Protein AF-A0A8S3AFX2-F1 (afdb_monomer_lite)

Sequence (57 aa):
CIRRSIKHEGLFRKSGGSQRVKELMARIEDGPLTPSLSPSNTVFDVCSLFKEFLRRL

Foldseek 3Di:
DVVVVVPDPCQLNDADDPVVLVVVLVCCVVHPVDDDDDPPDDSRSVSNNVVVVVVVD

InterPro domains:
  IPR000198 Rho GTPase-activating protein domain [PF00620] (4-57)
  IPR000198 Rho GTPase-activating protein domain [PS50238] (1-57)
  IPR008936 Rho GTPase activation protein [G3DSA:1.10.555.10] (1-57)
  IPR008936 Rho GTPase activation protein [SSF48350] (4-57)
  IPR042869 Rho GTPase-activating protein 11 [PTHR15670] (3-57)

Organism: NCBI:txid392030

Radius of gyration: 11.21 Å; chains: 1; bounding box: 26×20×30 Å

Secondary structure (DSSP, 8-state):
-HHHHTTSTTTTTS---HHHHHHHHHHHHSS-SSPPPPTT--HHHHHHHHHHHHTT-

pLDDT: mean 81.68, std 9.33, range [52.62, 90.88]

Structure (mmCIF, N/CA/C/O backbone):
data_AF-A0A8S3AFX2-F1
#
_entry.id   AF-A0A8S3AFX2-F1
#
loop_
_atom_site.group_PDB
_atom_site.id
_atom_site.type_symbol
_atom_site.label_atom_id
_atom_site.label_alt_id
_atom_site.label_comp_id
_atom_site.label_asym_id
_atom_site.label_entity_id
_atom_site.label_seq_id
_atom_site.pdbx_PDB_ins_code
_atom_site.Cartn_x
_atom_site.Cartn_y
_atom_site.Cartn_z
_atom_site.occupancy
_atom_site.B_iso_or_equiv
_atom_site.auth_seq_id
_atom_site.auth_comp_id
_atom_site.auth_asym_id
_atom_site.auth_atom_id
_atom_site.pdbx_PDB_model_num
ATOM 1 N N . CYS A 1 1 ? 14.977 6.047 -1.739 1.00 57.34 1 CYS A N 1
ATOM 2 C CA . CYS A 1 1 ? 14.125 5.013 -2.372 1.00 57.34 1 CYS A CA 1
ATOM 3 C C . CYS A 1 1 ? 13.354 5.549 -3.599 1.00 57.34 1 CYS A C 1
ATOM 5 O O . CYS A 1 1 ? 13.524 5.010 -4.688 1.00 57.34 1 CYS A O 1
ATOM 7 N N . ILE A 1 2 ? 12.621 6.670 -3.485 1.00 52.62 2 ILE A N 1
ATOM 8 C CA . ILE A 1 2 ? 11.806 7.262 -4.579 1.00 52.62 2 ILE A CA 1
ATOM 9 C C . ILE A 1 2 ? 12.625 7.607 -5.838 1.00 52.62 2 ILE A C 1
ATOM 11 O O . ILE A 1 2 ? 12.221 7.279 -6.948 1.00 52.62 2 ILE A O 1
ATOM 15 N N . ARG A 1 3 ? 13.834 8.166 -5.680 1.00 54.91 3 ARG A N 1
ATOM 16 C CA . ARG A 1 3 ? 14.708 8.558 -6.807 1.00 54.91 3 ARG A CA 1
ATOM 17 C C . ARG A 1 3 ? 15.103 7.395 -7.740 1.00 54.91 3 ARG A C 1
ATOM 19 O O . ARG A 1 3 ? 15.394 7.635 -8.904 1.00 54.91 3 ARG A O 1
ATOM 26 N N . ARG A 1 4 ? 15.095 6.143 -7.252 1.00 57.62 4 ARG A N 1
ATOM 27 C CA . ARG A 1 4 ? 15.312 4.930 -8.074 1.00 57.62 4 ARG A CA 1
ATOM 28 C C . ARG A 1 4 ? 14.008 4.366 -8.654 1.00 57.62 4 ARG A C 1
ATOM 30 O O . ARG A 1 4 ? 14.047 3.630 -9.628 1.00 57.62 4 ARG A O 1
ATOM 37 N N . SER A 1 5 ? 12.870 4.738 -8.072 1.00 64.62 5 SER A N 1
ATOM 38 C CA . SER A 1 5 ? 11.559 4.159 -8.363 1.00 64.62 5 SER A CA 1
ATOM 39 C C . SER A 1 5 ? 10.828 4.830 -9.532 1.00 64.62 5 SER A C 1
ATOM 41 O O . SER A 1 5 ? 10.041 4.180 -10.205 1.00 64.62 5 SER A O 1
ATOM 43 N N . ILE A 1 6 ? 11.123 6.105 -9.820 1.00 69.44 6 ILE A N 1
ATOM 44 C CA . ILE A 1 6 ? 10.475 6.903 -10.886 1.00 69.44 6 ILE A CA 1
ATOM 45 C C . ILE A 1 6 ? 10.633 6.272 -12.285 1.00 69.44 6 ILE A C 1
ATOM 47 O O . ILE A 1 6 ? 9.825 6.526 -13.170 1.00 69.44 6 ILE A O 1
ATOM 51 N N . LYS A 1 7 ? 11.641 5.411 -12.482 1.00 77.81 7 LYS A N 1
ATOM 52 C CA . LYS A 1 7 ? 11.893 4.716 -13.755 1.00 77.81 7 LYS A CA 1
ATOM 53 C C . LYS A 1 7 ? 11.046 3.453 -13.966 1.00 77.81 7 LYS A C 1
ATOM 55 O O . LYS A 1 7 ? 11.129 2.863 -15.036 1.00 77.81 7 LYS A O 1
ATOM 60 N N . HIS A 1 8 ? 10.271 2.999 -12.975 1.00 77.00 8 HIS A N 1
ATOM 61 C CA . HIS A 1 8 ? 9.451 1.797 -13.143 1.00 77.00 8 HIS A CA 1
ATOM 62 C C . HIS A 1 8 ? 8.245 2.070 -14.046 1.00 77.00 8 HIS A C 1
ATOM 64 O O . HIS A 1 8 ? 7.361 2.860 -13.710 1.00 77.00 8 HIS A O 1
ATOM 70 N N . GLU A 1 9 ? 8.170 1.351 -15.165 1.00 83.25 9 GLU A N 1
ATOM 71 C CA . GLU A 1 9 ? 7.029 1.428 -16.073 1.00 83.25 9 GLU A CA 1
ATOM 72 C C . GLU A 1 9 ? 5.715 1.019 -15.398 1.00 83.25 9 GLU A C 1
ATOM 74 O O . GLU A 1 9 ? 5.573 -0.069 -14.818 1.00 83.25 9 GLU A O 1
ATOM 79 N N . GLY A 1 10 ? 4.711 1.883 -15.550 1.00 83.31 10 GLY A N 1
ATOM 80 C CA . GLY A 1 10 ? 3.385 1.687 -14.975 1.00 83.31 10 GLY A CA 1
ATOM 81 C C . GLY A 1 10 ? 3.274 2.110 -13.512 1.00 83.31 10 GLY A C 1
ATOM 82 O O . GLY A 1 10 ? 2.354 1.650 -12.837 1.00 83.31 10 GLY A O 1
ATOM 83 N N . LEU A 1 11 ? 4.169 2.972 -13.013 1.00 84.31 11 LEU A N 1
ATOM 84 C CA . LEU A 1 11 ? 4.002 3.638 -11.719 1.00 84.31 11 LEU A CA 1
ATOM 85 C C . LEU A 1 11 ? 2.603 4.269 -11.617 1.00 84.31 11 LEU A C 1
ATOM 87 O O . LEU A 1 11 ? 2.115 4.844 -12.587 1.00 84.31 11 LEU A O 1
ATOM 91 N N . PHE A 1 12 ? 1.941 4.130 -10.468 1.00 81.88 12 PHE A N 1
ATOM 92 C CA . PHE A 1 12 ? 0.551 4.556 -10.217 1.00 81.88 12 PHE A CA 1
ATOM 93 C C . PHE A 1 12 ? -0.549 3.930 -11.103 1.00 81.88 12 PHE A C 1
ATOM 95 O O . PHE A 1 12 ? -1.702 3.903 -10.669 1.00 81.88 12 PHE A O 1
ATOM 102 N 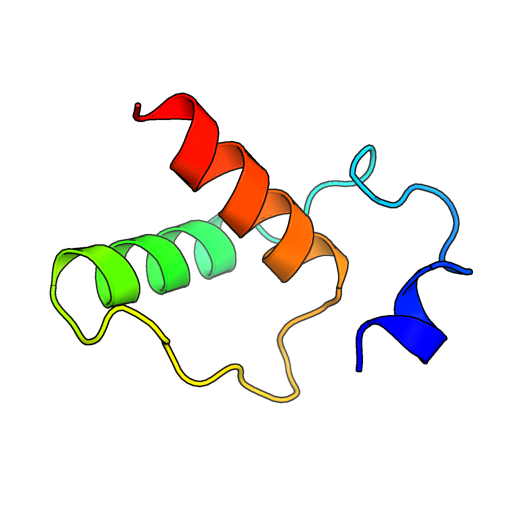N . ARG A 1 13 ? -0.230 3.357 -12.272 1.00 87.00 13 ARG A N 1
ATOM 103 C CA . ARG A 1 13 ? -1.166 2.609 -13.130 1.00 87.00 13 ARG A CA 1
ATOM 104 C C . ARG A 1 13 ? -1.311 1.154 -12.687 1.00 87.00 13 ARG A C 1
ATOM 106 O O . ARG A 1 13 ? -2.426 0.659 -12.578 1.00 87.00 13 ARG A O 1
ATOM 113 N N . LYS A 1 14 ? -0.192 0.472 -12.431 1.00 86.50 14 LYS A N 1
ATOM 114 C CA . LYS A 1 14 ? -0.176 -0.892 -11.890 1.00 86.50 14 LYS A CA 1
ATOM 115 C C . LYS A 1 14 ? -0.538 -0.856 -10.407 1.00 86.50 14 LYS A C 1
ATOM 117 O O . LYS A 1 14 ? -0.103 0.036 -9.674 1.00 86.50 14 LYS A O 1
ATOM 122 N N . SER A 1 15 ? -1.328 -1.834 -9.982 1.00 85.12 15 SER A N 1
ATOM 123 C CA . SER A 1 15 ? -1.722 -2.000 -8.585 1.00 85.12 15 SER A CA 1
ATOM 124 C C . SER A 1 15 ? -0.810 -3.001 -7.884 1.00 85.12 15 SER A C 1
ATOM 126 O O . SER A 1 15 ? -0.391 -3.995 -8.476 1.00 85.12 15 SER A O 1
ATOM 128 N N . GLY A 1 16 ? -0.501 -2.718 -6.622 1.00 82.19 16 GLY A N 1
ATOM 129 C CA . GLY A 1 16 ? 0.147 -3.659 -5.717 1.00 82.19 16 GLY A CA 1
ATOM 130 C C . GLY A 1 16 ? -0.815 -4.748 -5.237 1.00 82.19 16 GLY A C 1
ATOM 131 O O . GLY A 1 16 ? -2.000 -4.763 -5.577 1.00 82.19 16 GLY A O 1
ATOM 132 N N . GLY A 1 17 ? -0.306 -5.663 -4.420 1.00 86.06 17 GLY A N 1
ATOM 133 C CA . GLY A 1 17 ? -1.086 -6.753 -3.842 1.00 86.06 17 GLY A CA 1
ATOM 134 C C . GLY A 1 17 ? -2.142 -6.222 -2.873 1.00 86.06 17 GLY A C 1
ATOM 135 O O . GLY A 1 17 ? -1.800 -5.675 -1.826 1.00 86.06 17 GLY A O 1
ATOM 136 N N . SER A 1 18 ? -3.423 -6.416 -3.205 1.00 84.06 18 SER A N 1
ATOM 137 C CA . SER A 1 18 ? -4.563 -5.840 -2.470 1.00 84.06 18 SER A CA 1
ATOM 138 C C . SER A 1 18 ? -4.556 -6.167 -0.973 1.00 84.06 18 SER A C 1
ATOM 140 O O . SER A 1 18 ? -4.786 -5.279 -0.156 1.00 84.06 18 SER A O 1
ATOM 142 N N . GLN A 1 19 ? -4.230 -7.407 -0.597 1.00 87.38 19 GLN A N 1
ATOM 143 C CA . GLN A 1 19 ? -4.165 -7.813 0.809 1.00 87.38 19 GLN A CA 1
ATOM 144 C C . GLN A 1 19 ? -3.086 -7.041 1.586 1.00 87.38 19 GLN A C 1
ATOM 146 O O . GLN A 1 19 ? -3.376 -6.474 2.634 1.00 87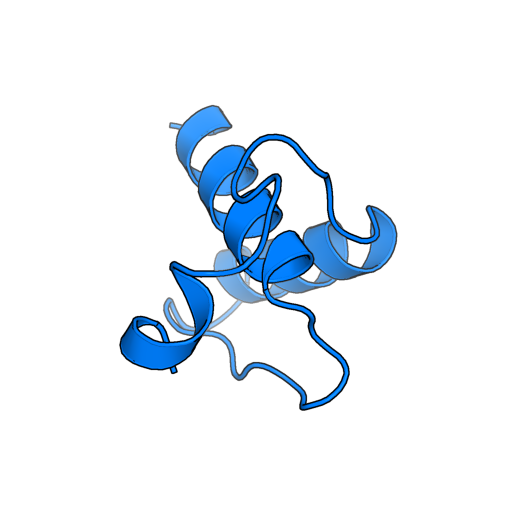.38 19 GLN A O 1
ATOM 151 N N . ARG A 1 20 ? -1.874 -6.916 1.029 1.00 86.94 20 ARG A N 1
ATOM 152 C CA . ARG A 1 20 ? -0.773 -6.169 1.666 1.00 86.94 20 ARG A CA 1
ATOM 153 C C . ARG A 1 20 ? -1.087 -4.684 1.810 1.00 86.94 20 ARG A C 1
ATOM 155 O O . ARG A 1 20 ? -0.713 -4.073 2.803 1.00 86.94 20 ARG A O 1
ATOM 162 N N . VAL A 1 21 ? -1.758 -4.095 0.818 1.00 88.81 21 VAL A N 1
ATOM 163 C CA . VAL A 1 21 ? -2.173 -2.685 0.876 1.00 88.81 21 VAL A CA 1
ATOM 164 C C . VAL A 1 21 ? -3.201 -2.472 1.989 1.00 88.81 21 VAL A C 1
ATOM 166 O O . VAL A 1 21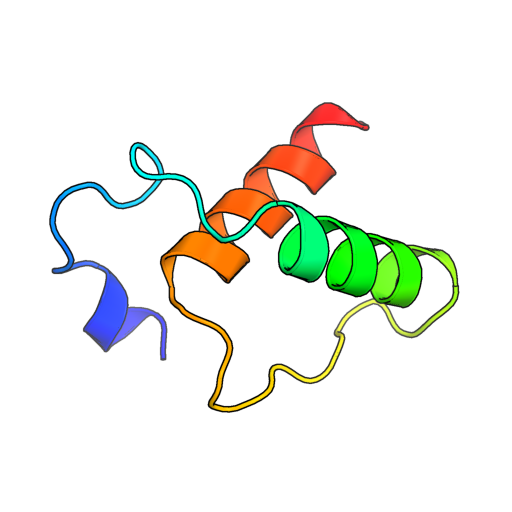 ? -3.087 -1.498 2.724 1.00 88.81 21 VAL A O 1
ATOM 169 N N . LYS A 1 22 ? -4.157 -3.395 2.167 1.00 88.94 22 LYS A N 1
ATOM 170 C CA . LYS A 1 22 ? -5.125 -3.341 3.277 1.00 88.94 22 LYS A CA 1
ATOM 171 C C . LYS A 1 22 ? -4.445 -3.455 4.641 1.00 88.94 22 LYS A C 1
ATOM 173 O O . LYS A 1 22 ? -4.741 -2.660 5.523 1.00 88.94 22 LYS A O 1
ATOM 178 N N . GLU A 1 23 ? -3.510 -4.391 4.794 1.00 88.81 23 GLU A N 1
ATOM 179 C CA . GLU A 1 23 ? -2.725 -4.551 6.027 1.00 88.81 23 GLU A CA 1
ATOM 180 C C . GLU A 1 23 ? -1.898 -3.295 6.347 1.00 88.81 23 GLU A C 1
ATOM 182 O O . GLU A 1 23 ? -1.816 -2.883 7.501 1.00 88.81 23 GLU A O 1
ATOM 187 N N . LEU A 1 24 ? -1.307 -2.658 5.330 1.00 87.50 24 LEU A N 1
ATOM 188 C CA . LEU A 1 24 ? -0.578 -1.398 5.490 1.00 87.50 24 LEU A CA 1
ATOM 189 C C . LEU A 1 24 ? -1.502 -0.228 5.856 1.00 87.50 24 LEU A C 1
ATOM 191 O O . LEU A 1 24 ? -1.122 0.561 6.712 1.00 87.50 24 LEU A O 1
ATOM 195 N N . MET A 1 25 ? -2.695 -0.124 5.257 1.00 88.00 25 MET A N 1
ATOM 196 C CA . MET A 1 25 ? -3.681 0.903 5.629 1.00 88.00 25 MET A CA 1
ATOM 197 C C . MET A 1 25 ? -4.127 0.747 7.082 1.00 88.00 25 MET A C 1
ATOM 199 O O . MET A 1 25 ? -4.086 1.725 7.816 1.00 88.00 25 MET A O 1
ATOM 203 N N . ALA A 1 26 ? -4.455 -0.472 7.521 1.00 88.06 26 ALA A N 1
ATOM 204 C CA . ALA A 1 26 ? -4.853 -0.727 8.908 1.00 88.06 26 ALA A CA 1
ATOM 205 C C . ALA A 1 26 ? -3.759 -0.296 9.903 1.00 88.06 26 ALA A C 1
ATOM 207 O O . ALA A 1 26 ? -4.036 0.333 10.914 1.00 88.06 26 ALA A O 1
ATOM 208 N N . ARG A 1 27 ? -2.482 -0.536 9.576 1.00 85.75 27 ARG A N 1
ATOM 209 C CA . ARG A 1 27 ? -1.351 -0.071 10.400 1.00 85.75 27 ARG A CA 1
ATOM 210 C C . ARG A 1 27 ? -1.193 1.451 10.441 1.00 85.75 27 ARG A C 1
ATOM 212 O O . ARG A 1 27 ? -0.623 1.945 11.406 1.00 85.75 27 ARG A O 1
ATOM 219 N N . ILE A 1 28 ? -1.612 2.173 9.399 1.00 84.62 28 ILE A N 1
ATOM 220 C CA . ILE A 1 28 ? -1.615 3.647 9.383 1.00 84.62 28 ILE A CA 1
ATOM 221 C C . ILE A 1 28 ? -2.777 4.176 10.222 1.00 84.62 28 ILE A C 1
ATOM 223 O O . ILE A 1 28 ? -2.609 5.166 10.922 1.00 84.62 28 ILE A O 1
ATOM 227 N N . GLU A 1 29 ? -3.939 3.527 10.136 1.00 84.44 29 GLU A N 1
ATOM 228 C CA . GLU A 1 29 ? -5.154 3.923 10.856 1.00 84.44 29 GLU A CA 1
ATOM 229 C C . GLU A 1 29 ? -5.025 3.683 12.368 1.00 84.44 29 GLU A C 1
ATOM 231 O O . GLU A 1 29 ? -5.361 4.568 13.151 1.00 84.44 29 GLU A O 1
ATOM 236 N N . ASP A 1 30 ? -4.473 2.537 12.777 1.00 82.00 30 ASP A N 1
ATOM 237 C CA . ASP A 1 30 ? -4.318 2.153 14.189 1.00 82.00 30 ASP A CA 1
ATOM 238 C C . ASP A 1 30 ? -2.939 2.495 14.788 1.00 82.00 30 ASP A C 1
ATOM 240 O O . ASP A 1 30 ? -2.683 2.253 15.970 1.00 82.00 30 ASP A O 1
ATOM 244 N N . GLY A 1 31 ? -2.005 3.003 13.981 1.00 74.69 31 GLY A N 1
ATOM 245 C CA . GLY A 1 31 ? -0.590 3.099 14.339 1.00 74.69 31 GLY A CA 1
ATOM 246 C C . GLY A 1 31 ? 0.066 4.438 13.990 1.00 74.69 31 GLY A C 1
ATOM 247 O O . GLY A 1 31 ? -0.601 5.453 13.801 1.00 74.69 31 GLY A O 1
ATOM 248 N N . PRO A 1 32 ? 1.410 4.493 13.950 1.00 69.12 32 PRO A N 1
ATOM 249 C CA . PRO A 1 32 ? 2.118 5.718 13.606 1.00 69.12 32 PRO A CA 1
ATOM 250 C C . PRO A 1 32 ? 1.873 6.103 12.139 1.00 69.12 32 PRO A C 1
ATOM 252 O O . PRO A 1 32 ? 1.900 5.251 11.250 1.00 69.12 32 PRO A O 1
ATOM 255 N N . LEU A 1 33 ? 1.764 7.413 11.880 1.00 68.56 33 LEU A N 1
ATOM 256 C CA . LEU A 1 33 ? 1.601 8.024 10.545 1.00 68.56 33 LEU A CA 1
ATOM 257 C C . LEU A 1 33 ? 2.607 7.524 9.488 1.00 68.56 33 LEU A C 1
ATOM 259 O O . LEU A 1 33 ? 2.352 7.623 8.289 1.00 68.56 33 LEU A O 1
ATOM 263 N N . THR A 1 34 ? 3.752 6.990 9.916 1.00 72.81 34 THR A N 1
ATOM 264 C CA . THR A 1 34 ? 4.775 6.396 9.051 1.00 72.81 34 THR A CA 1
ATOM 265 C C . THR A 1 34 ? 4.989 4.918 9.395 1.00 72.81 34 THR A C 1
ATOM 267 O O . THR A 1 34 ? 5.837 4.605 10.238 1.00 72.81 34 THR A O 1
ATOM 270 N N . PRO A 1 35 ? 4.260 3.986 8.756 1.00 73.69 35 PRO A N 1
ATOM 271 C CA . PRO A 1 35 ? 4.471 2.559 8.954 1.00 73.69 35 PRO A CA 1
ATOM 272 C C . PRO A 1 35 ? 5.828 2.145 8.377 1.00 73.69 35 PRO A C 1
ATOM 274 O O . PRO A 1 35 ? 6.255 2.627 7.322 1.00 73.69 35 PRO A O 1
ATOM 277 N N . SER A 1 36 ? 6.510 1.219 9.049 1.00 80.31 36 SER A N 1
ATOM 278 C CA . SER A 1 36 ? 7.723 0.620 8.501 1.00 80.31 36 SER A CA 1
ATOM 279 C C . SER A 1 36 ? 7.375 -0.243 7.284 1.00 80.31 36 SER A C 1
ATOM 281 O O . SER A 1 36 ? 6.478 -1.089 7.321 1.00 80.31 36 SER A O 1
ATOM 283 N N . LEU A 1 37 ? 8.085 -0.014 6.179 1.00 80.88 37 LEU A N 1
ATOM 284 C CA . LEU A 1 37 ? 7.950 -0.821 4.971 1.00 80.88 37 LEU A CA 1
ATOM 285 C C . LEU A 1 37 ? 8.889 -2.025 5.057 1.00 80.88 37 LEU A C 1
ATOM 287 O O . LEU A 1 37 ? 10.083 -1.879 5.319 1.00 80.88 37 LEU A O 1
ATOM 291 N N . SER A 1 38 ? 8.344 -3.212 4.806 1.00 82.81 38 SER A N 1
ATOM 292 C CA . SER A 1 38 ? 9.115 -4.444 4.672 1.00 82.81 38 SER A CA 1
ATOM 293 C C . SER A 1 38 ? 9.839 -4.473 3.317 1.00 82.81 38 SER A C 1
ATOM 295 O O . SER A 1 38 ? 9.297 -3.970 2.329 1.00 82.81 38 SER A O 1
ATOM 297 N N . PRO A 1 39 ? 11.005 -5.137 3.201 1.00 82.19 39 PRO A N 1
ATOM 298 C CA . PRO A 1 39 ? 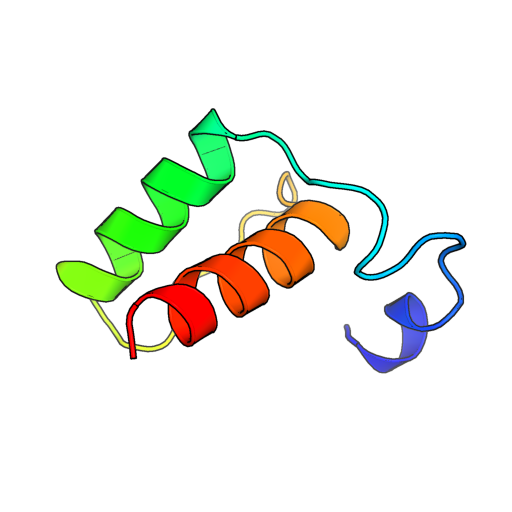11.652 -5.404 1.912 1.00 82.19 39 PRO A CA 1
ATOM 299 C C . PRO A 1 39 ? 10.759 -6.150 0.906 1.00 82.19 39 PRO A C 1
ATOM 301 O O . PRO A 1 39 ? 10.995 -6.085 -0.297 1.00 82.19 39 PRO A O 1
ATOM 304 N N . SER A 1 40 ? 9.725 -6.852 1.386 1.00 83.44 40 SER A N 1
ATOM 305 C CA . SER A 1 40 ? 8.729 -7.530 0.548 1.00 83.44 40 SER A CA 1
ATOM 306 C C . SER A 1 40 ? 7.686 -6.588 -0.070 1.00 83.44 40 SER A C 1
ATOM 308 O O . SER A 1 40 ? 6.918 -7.014 -0.937 1.00 83.44 40 SER A O 1
ATOM 310 N N . ASN A 1 41 ? 7.638 -5.318 0.351 1.00 86.81 41 ASN A N 1
ATOM 31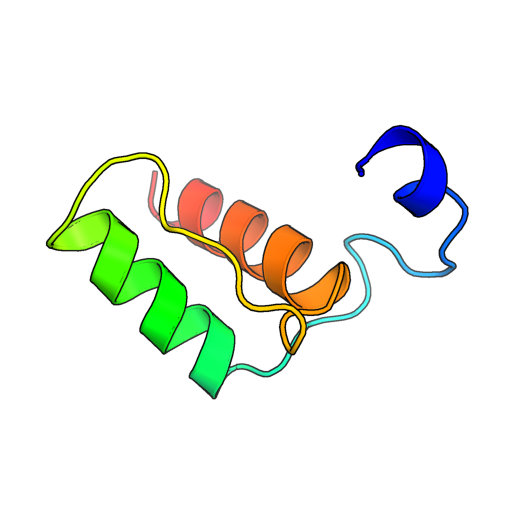1 C CA . ASN A 1 41 ? 6.759 -4.315 -0.236 1.00 86.81 41 ASN A CA 1
ATOM 312 C C . ASN A 1 41 ? 7.369 -3.758 -1.524 1.00 86.81 41 ASN A C 1
ATOM 314 O O . ASN A 1 41 ? 8.483 -3.238 -1.557 1.00 86.81 41 ASN A O 1
ATOM 318 N N . THR A 1 42 ? 6.598 -3.837 -2.599 1.00 87.31 42 THR A N 1
ATOM 319 C CA . THR A 1 42 ? 6.969 -3.293 -3.901 1.00 87.31 42 THR A CA 1
ATOM 320 C C . THR A 1 42 ? 6.634 -1.808 -3.988 1.00 87.31 42 THR A C 1
ATOM 322 O O . THR A 1 42 ? 5.768 -1.293 -3.278 1.00 87.31 42 THR A O 1
ATOM 325 N N . VAL A 1 43 ? 7.252 -1.118 -4.948 1.00 86.19 43 VAL A N 1
ATOM 326 C CA . VAL A 1 43 ? 6.889 0.265 -5.291 1.00 86.19 43 VAL A CA 1
ATOM 327 C C . VAL A 1 43 ? 5.398 0.409 -5.634 1.00 86.19 43 VAL A C 1
ATOM 329 O O . VAL A 1 43 ? 4.778 1.413 -5.292 1.00 86.19 43 VAL A O 1
ATOM 332 N N . PHE A 1 44 ? 4.792 -0.612 -6.249 1.00 89.38 44 PHE A N 1
ATOM 333 C CA . PHE A 1 44 ? 3.374 -0.600 -6.604 1.00 89.38 44 PHE A CA 1
ATOM 334 C C . PHE A 1 44 ? 2.464 -0.721 -5.380 1.00 89.38 44 PHE A C 1
ATOM 336 O O . PHE A 1 44 ? 1.389 -0.120 -5.376 1.00 89.38 44 PHE A O 1
ATOM 343 N N . ASP A 1 45 ? 2.889 -1.437 -4.333 1.00 88.75 45 ASP A N 1
ATOM 344 C CA . ASP A 1 45 ? 2.164 -1.483 -3.057 1.00 88.75 45 ASP A CA 1
ATOM 345 C C . ASP A 1 45 ? 2.143 -0.091 -2.414 1.00 88.75 45 ASP A C 1
ATOM 347 O O . ASP A 1 45 ? 1.081 0.375 -2.015 1.00 88.75 45 ASP A O 1
ATOM 351 N N . VAL A 1 46 ? 3.277 0.620 -2.414 1.00 87.31 46 VAL A N 1
ATOM 352 C CA . VAL A 1 46 ? 3.378 1.990 -1.873 1.00 87.31 46 VAL A CA 1
ATOM 353 C C . VAL A 1 46 ? 2.539 2.983 -2.685 1.00 87.31 46 VAL A C 1
ATOM 355 O O . VAL A 1 46 ? 1.791 3.773 -2.116 1.00 87.31 46 VAL A O 1
ATOM 358 N N . CYS A 1 47 ? 2.595 2.926 -4.020 1.00 89.69 47 CYS A N 1
ATOM 359 C CA . CYS A 1 47 ? 1.740 3.761 -4.870 1.00 89.69 47 CYS A CA 1
ATOM 360 C C . CYS A 1 47 ? 0.248 3.466 -4.660 1.00 89.69 47 CYS A C 1
ATOM 362 O O . CYS A 1 47 ? -0.574 4.376 -4.718 1.00 89.69 47 CYS A O 1
ATOM 364 N N . SER A 1 48 ? -0.113 2.199 -4.444 1.00 90.88 48 SER A N 1
ATOM 365 C CA . SER A 1 48 ? -1.504 1.801 -4.199 1.00 90.88 48 SER A CA 1
ATOM 366 C C . SER A 1 48 ? -1.983 2.252 -2.825 1.00 90.88 48 SER A C 1
ATOM 368 O O . SER A 1 48 ? -3.102 2.739 -2.722 1.00 90.88 48 SER A O 1
ATOM 370 N N . LEU A 1 49 ? -1.118 2.169 -1.813 1.00 89.19 49 LEU A N 1
ATOM 371 C CA . LEU A 1 49 ? -1.363 2.693 -0.473 1.00 89.19 49 LEU A CA 1
ATOM 372 C C . LEU A 1 49 ? -1.649 4.194 -0.505 1.00 89.19 49 LEU A C 1
ATOM 374 O O . LEU A 1 49 ? -2.649 4.644 0.036 1.00 89.19 49 LEU A O 1
ATOM 378 N N . PHE A 1 50 ? -0.814 4.958 -1.213 1.00 88.31 50 PHE A N 1
ATOM 379 C CA . PHE A 1 50 ? -0.996 6.401 -1.355 1.00 88.31 50 PHE A CA 1
ATOM 380 C C . PHE A 1 50 ? -2.315 6.759 -2.054 1.00 88.31 50 PHE A C 1
ATOM 382 O O . PHE A 1 50 ? -3.041 7.636 -1.594 1.00 88.31 50 PHE A O 1
ATOM 389 N N . LYS A 1 51 ? -2.660 6.051 -3.140 1.00 89.94 51 LYS A N 1
ATOM 390 C CA . LYS A 1 51 ? -3.952 6.233 -3.823 1.00 89.94 51 LYS A CA 1
ATOM 391 C C . LYS A 1 51 ? -5.132 5.921 -2.903 1.00 89.94 51 LYS A C 1
ATOM 393 O O . LYS A 1 51 ? -6.103 6.665 -2.898 1.00 89.94 51 LYS A O 1
ATOM 398 N N . GLU A 1 52 ? -5.053 4.828 -2.151 1.00 89.75 52 GLU A N 1
ATOM 399 C CA . GLU A 1 52 ? -6.115 4.403 -1.238 1.00 89.75 52 GLU A CA 1
ATOM 400 C C . GLU A 1 52 ? -6.289 5.379 -0.070 1.00 89.75 52 GLU A C 1
ATOM 402 O O . GLU A 1 52 ? -7.421 5.669 0.300 1.00 89.75 52 GLU A O 1
ATOM 407 N N . PHE A 1 53 ? -5.196 5.938 0.455 1.00 87.50 53 PHE A N 1
ATOM 408 C CA . PHE A 1 53 ? -5.237 7.000 1.459 1.00 87.50 53 PHE A CA 1
ATOM 409 C C . PHE A 1 53 ? -5.945 8.254 0.933 1.00 87.50 53 PHE A C 1
ATOM 411 O O . PHE A 1 53 ? -6.903 8.715 1.544 1.00 87.50 53 PHE A O 1
ATOM 418 N N . LEU A 1 54 ? -5.540 8.761 -0.238 1.00 88.69 54 LEU A N 1
ATOM 419 C CA . LEU A 1 54 ? -6.177 9.934 -0.851 1.00 88.69 54 LEU A CA 1
ATOM 420 C C . LEU A 1 54 ? -7.657 9.709 -1.186 1.00 88.69 54 LEU A C 1
ATOM 422 O O . LEU A 1 54 ? -8.433 10.651 -1.142 1.00 88.69 54 LEU A O 1
ATOM 426 N N . ARG A 1 55 ? -8.055 8.476 -1.519 1.00 88.69 55 ARG A N 1
ATOM 427 C CA . ARG A 1 55 ? -9.451 8.118 -1.821 1.00 88.69 55 ARG A CA 1
ATOM 428 C C . ARG A 1 55 ? -10.373 8.195 -0.594 1.00 88.69 55 ARG A C 1
ATOM 430 O O . ARG A 1 55 ? -11.587 8.189 -0.768 1.00 88.69 55 ARG A O 1
ATOM 437 N N . ARG A 1 56 ? -9.816 8.172 0.622 1.00 84.62 56 ARG A N 1
ATOM 438 C CA . ARG A 1 56 ? -10.565 8.215 1.891 1.00 84.62 56 ARG A CA 1
ATOM 439 C C . ARG A 1 56 ? -10.673 9.625 2.491 1.00 84.62 56 ARG A C 1
ATOM 441 O O . ARG A 1 56 ? -11.356 9.763 3.502 1.00 84.62 56 A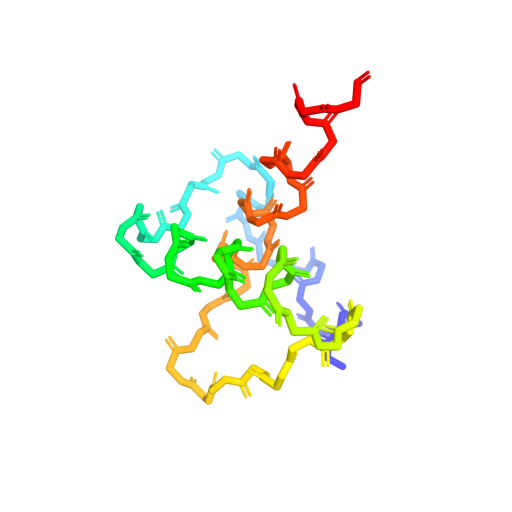RG A O 1
ATOM 448 N N . LEU A 1 57 ? -10.002 10.620 1.901 1.00 77.94 57 LEU A N 1
ATOM 449 C CA . LEU A 1 57 ? -10.180 12.046 2.205 1.00 77.94 57 LEU A CA 1
ATOM 450 C C . LEU A 1 57 ? -11.436 12.583 1.511 1.00 77.94 57 LEU A C 1
ATOM 452 O O . LEU A 1 57 ? -12.110 13.432 2.131 1.00 77.94 57 LEU A O 1
#